Protein AF-A0A5M9JVW9-F1 (afdb_monomer_lite)

Sequence (69 aa):
MQKKLSVIRGGSQKYLLCLARLNFSEDDLVFESGIDPDIPGCALEMLEMVVTPEEGEAIQEALSCQIGD

Foldseek 3Di:
DVVVLVVPVCSVVVLLVVLVCQLPDDCPDPVCVPPDPCRNVVSVVVNPVPDDPVNVVVVVVVVVVVPDD

Radius of gyration: 14.28 Å; chains: 1; bounding box: 35×25×34 Å

InterPro domains:
  IPR048379 Rad26-like, C-terminal domain [PF21046] (1-62)

Organism: Monilinia fructicola (NCBI:txid3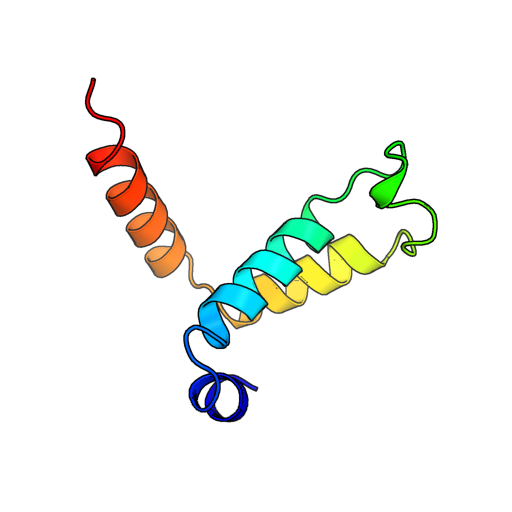8448)

pLDDT: mean 83.38, std 11.27, range [45.19, 95.44]

Structure (mmCIF, N/CA/C/O backbone):
data_AF-A0A5M9JVW9-F1
#
_entry.id   AF-A0A5M9JVW9-F1
#
loop_
_atom_site.group_PDB
_atom_site.id
_atom_site.type_symbol
_atom_site.label_atom_id
_atom_site.label_alt_id
_atom_site.label_comp_id
_atom_site.label_asym_id
_atom_site.label_entity_id
_atom_site.label_seq_id
_atom_site.pdbx_PDB_ins_code
_atom_site.Cartn_x
_atom_site.Cartn_y
_atom_site.Cartn_z
_atom_site.occupancy
_atom_site.B_iso_or_equiv
_atom_site.auth_seq_id
_atom_site.auth_comp_id
_atom_site.auth_asym_id
_atom_site.auth_atom_id
_atom_site.pdbx_PDB_model_num
ATOM 1 N N . MET A 1 1 ? -13.468 -5.949 5.905 1.00 76.81 1 MET A N 1
ATOM 2 C CA . MET A 1 1 ? -12.315 -6.862 5.729 1.00 76.81 1 MET A CA 1
ATOM 3 C C . MET A 1 1 ? -11.593 -7.158 7.050 1.00 76.81 1 MET A C 1
ATOM 5 O O . MET A 1 1 ? -11.401 -8.327 7.358 1.00 76.81 1 MET A O 1
ATOM 9 N N . GLN A 1 2 ? -11.310 -6.150 7.888 1.00 83.69 2 GLN A N 1
ATOM 10 C CA . GLN A 1 2 ? -10.567 -6.304 9.156 1.00 83.69 2 GLN A CA 1
ATOM 11 C C . GLN A 1 2 ? -11.103 -7.380 10.124 1.00 83.69 2 GLN A C 1
ATOM 13 O O . GLN A 1 2 ? -10.334 -8.209 10.596 1.00 83.69 2 GLN A O 1
ATOM 18 N N . LYS A 1 3 ? -12.426 -7.476 10.331 1.00 88.12 3 LYS A N 1
ATOM 19 C CA . LYS A 1 3 ? -13.039 -8.542 11.160 1.00 88.12 3 LYS A CA 1
ATOM 20 C C . LYS A 1 3 ? -12.754 -9.971 10.672 1.00 88.12 3 LYS A C 1
ATOM 22 O O . LYS A 1 3 ? -12.802 -10.908 11.455 1.00 88.12 3 LYS A O 1
ATOM 27 N N . LYS A 1 4 ? -12.512 -10.158 9.371 1.00 90.56 4 LYS A N 1
ATOM 28 C CA . LYS A 1 4 ? -12.130 -11.467 8.821 1.00 90.56 4 LYS A CA 1
ATOM 29 C C . LYS A 1 4 ? -10.642 -11.726 9.026 1.00 90.56 4 LYS A C 1
ATOM 31 O O . LYS A 1 4 ? -10.260 -12.853 9.285 1.00 90.56 4 LYS A O 1
ATOM 36 N N . LEU A 1 5 ? -9.809 -10.692 8.940 1.00 90.50 5 LEU A N 1
ATOM 37 C CA . LEU A 1 5 ? -8.367 -10.808 9.151 1.00 90.50 5 LEU A CA 1
ATOM 38 C C . LEU A 1 5 ? -8.010 -11.058 10.620 1.00 90.50 5 LEU A C 1
ATOM 40 O O . LEU A 1 5 ? -7.021 -11.732 10.888 1.00 90.50 5 LEU A O 1
ATOM 44 N N . SER A 1 6 ? -8.831 -10.592 11.567 1.00 89.88 6 SER A N 1
ATOM 45 C CA . SER A 1 6 ? -8.586 -10.763 13.005 1.00 89.88 6 SER A CA 1
ATOM 46 C C . SER A 1 6 ? -8.622 -12.218 13.486 1.00 89.88 6 SER A C 1
ATOM 48 O O . SER A 1 6 ? -8.097 -12.507 14.556 1.00 89.88 6 SER A O 1
ATOM 50 N N . VAL A 1 7 ? -9.218 -13.144 12.722 1.00 95.19 7 VAL A N 1
ATOM 51 C CA . VAL A 1 7 ? -9.209 -14.583 13.062 1.00 95.19 7 VAL A CA 1
ATOM 52 C C . VAL A 1 7 ? -7.875 -15.253 12.716 1.00 95.19 7 VAL A C 1
ATOM 54 O O . VAL A 1 7 ? -7.590 -16.355 13.178 1.00 95.19 7 VAL A O 1
ATOM 57 N N . ILE A 1 8 ? -7.043 -14.589 11.910 1.00 94.12 8 ILE A N 1
ATOM 58 C CA . ILE A 1 8 ? -5.706 -15.040 11.538 1.00 94.12 8 ILE A CA 1
ATOM 59 C C . ILE A 1 8 ? -4.716 -14.296 12.435 1.00 94.12 8 ILE A C 1
ATOM 61 O O . ILE A 1 8 ? -4.721 -13.066 12.484 1.00 94.12 8 ILE A O 1
ATOM 65 N N . ARG A 1 9 ? -3.818 -15.015 13.123 1.00 94.44 9 ARG A N 1
ATOM 66 C CA . ARG A 1 9 ? -2.755 -14.378 13.927 1.00 94.44 9 ARG A CA 1
ATOM 67 C C . ARG A 1 9 ? -1.977 -13.380 13.071 1.00 94.44 9 ARG A C 1
ATOM 69 O O . ARG A 1 9 ? -1.382 -13.782 12.074 1.00 94.44 9 ARG A O 1
ATOM 76 N N . GLY A 1 10 ? -1.979 -12.103 13.452 1.00 91.44 10 GLY A N 1
ATOM 77 C CA . GLY A 1 10 ? -1.323 -11.028 12.698 1.00 91.44 10 GLY A CA 1
ATOM 78 C C . GLY A 1 10 ? -1.911 -10.792 11.301 1.00 91.44 10 GLY A C 1
ATOM 79 O O . GLY A 1 10 ? -1.197 -10.332 10.418 1.00 91.44 10 GLY A O 1
ATOM 80 N N . GLY A 1 11 ? -3.170 -11.169 11.048 1.00 93.50 11 GLY A N 1
ATOM 81 C CA . GLY A 1 11 ? -3.807 -11.037 9.735 1.00 93.50 11 GLY A CA 1
ATOM 82 C C . GLY A 1 11 ? -3.896 -9.588 9.260 1.00 93.50 11 GLY A C 1
ATOM 83 O O . GLY A 1 11 ? -3.550 -9.311 8.117 1.00 93.50 11 GLY A O 1
ATOM 84 N N . SER A 1 12 ? -4.277 -8.663 10.144 1.00 90.19 12 SER A N 1
ATOM 85 C CA . SER A 1 12 ? -4.321 -7.228 9.828 1.00 90.19 12 SER A CA 1
ATOM 86 C C . SER A 1 12 ? -2.940 -6.667 9.482 1.00 90.19 12 SER A C 1
ATOM 88 O O . SER A 1 12 ? -2.802 -5.967 8.487 1.00 90.19 12 SER A O 1
ATOM 90 N N . GLN A 1 13 ? -1.898 -7.047 10.229 1.00 88.69 13 GLN A N 1
ATOM 91 C CA . GLN A 1 13 ? -0.519 -6.634 9.937 1.00 88.69 13 GLN A CA 1
ATOM 92 C C . GLN A 1 13 ? -0.012 -7.218 8.617 1.00 88.69 13 GLN A C 1
ATOM 94 O O . GLN A 1 13 ? 0.545 -6.492 7.805 1.00 88.69 13 GLN A O 1
ATOM 99 N N . LYS A 1 14 ? -0.246 -8.513 8.362 1.00 93.50 14 LYS A N 1
ATOM 100 C CA . LYS A 1 14 ? 0.107 -9.139 7.078 1.00 93.50 14 LYS A CA 1
ATOM 101 C C . LYS A 1 14 ? -0.569 -8.442 5.901 1.00 93.50 14 LYS A C 1
ATOM 103 O O . LYS A 1 14 ? 0.076 -8.210 4.891 1.00 93.50 14 LYS A O 1
ATOM 108 N N . TYR A 1 15 ? -1.847 -8.107 6.047 1.00 92.81 15 TYR A N 1
ATOM 109 C CA . TYR A 1 15 ? -2.601 -7.389 5.027 1.00 92.81 15 TYR A CA 1
ATOM 110 C C . TYR A 1 15 ? -1.989 -6.016 4.723 1.00 92.81 15 TYR A C 1
ATOM 112 O O . TYR A 1 15 ? -1.726 -5.724 3.561 1.00 92.81 15 TYR A O 1
ATOM 120 N N . LEU A 1 16 ? -1.688 -5.222 5.756 1.00 91.56 16 LEU A N 1
ATOM 121 C CA . LEU A 1 16 ? -1.044 -3.915 5.592 1.00 91.56 16 LEU A CA 1
ATOM 122 C C . LEU A 1 16 ? 0.343 -4.028 4.946 1.00 91.56 16 LEU A C 1
ATOM 124 O O . LEU A 1 16 ? 0.645 -3.283 4.022 1.00 91.56 16 LEU A O 1
ATOM 128 N N . LEU A 1 17 ? 1.158 -5.000 5.367 1.00 91.25 17 LEU A N 1
ATOM 129 C CA . LEU A 1 17 ? 2.480 -5.238 4.778 1.00 91.25 17 LEU A CA 1
ATOM 130 C C . LEU A 1 17 ? 2.395 -5.648 3.303 1.00 91.25 17 LEU A C 1
ATOM 132 O O . LEU A 1 17 ? 3.212 -5.210 2.500 1.00 91.25 17 LEU A O 1
ATOM 136 N N . CYS A 1 18 ? 1.425 -6.485 2.933 1.00 93.06 18 CYS A N 1
ATOM 137 C CA . CYS A 1 18 ? 1.216 -6.867 1.539 1.00 93.06 18 CYS A CA 1
ATOM 138 C C . CYS A 1 18 ? 0.803 -5.671 0.677 1.00 93.06 18 CYS A C 1
ATOM 140 O O . CYS A 1 18 ? 1.363 -5.502 -0.400 1.00 93.06 18 CYS A O 1
ATOM 142 N N . LEU A 1 19 ? -0.127 -4.837 1.151 1.00 93.38 19 LEU A N 1
ATOM 143 C CA . LEU A 1 19 ? -0.519 -3.629 0.427 1.00 93.38 19 LEU A CA 1
ATOM 144 C C . LEU A 1 19 ? 0.636 -2.638 0.298 1.00 93.38 19 LEU A C 1
ATOM 146 O O . LEU A 1 19 ? 0.862 -2.129 -0.790 1.00 93.38 19 LEU A O 1
ATOM 150 N N . ALA A 1 20 ? 1.407 -2.412 1.365 1.00 91.75 20 ALA A N 1
ATOM 151 C CA . ALA A 1 20 ? 2.582 -1.548 1.308 1.00 91.75 20 ALA A CA 1
ATOM 152 C C . ALA A 1 20 ? 3.589 -2.049 0.263 1.00 91.75 20 ALA A C 1
ATOM 154 O O . ALA A 1 20 ? 4.054 -1.274 -0.562 1.00 91.75 20 ALA A O 1
ATOM 155 N N . ARG A 1 21 ? 3.872 -3.358 0.235 1.00 91.56 21 ARG A N 1
ATOM 156 C CA . ARG A 1 21 ? 4.767 -3.946 -0.772 1.00 91.56 21 ARG A CA 1
ATOM 157 C C . ARG A 1 21 ? 4.258 -3.778 -2.203 1.00 91.56 21 ARG A C 1
ATOM 159 O O . ARG A 1 21 ? 5.073 -3.546 -3.077 1.00 91.56 21 ARG A O 1
ATOM 166 N N . LEU A 1 22 ? 2.949 -3.896 -2.434 1.00 92.50 22 LEU A N 1
ATOM 167 C CA . LEU A 1 22 ? 2.353 -3.662 -3.755 1.00 92.50 22 LEU A CA 1
ATOM 168 C C . LEU A 1 22 ? 2.360 -2.179 -4.141 1.00 92.50 22 LEU A C 1
ATOM 170 O O . LEU A 1 22 ? 2.574 -1.854 -5.295 1.00 92.50 22 LEU A O 1
ATOM 174 N N . ASN A 1 23 ? 2.139 -1.273 -3.190 1.00 92.62 23 ASN A N 1
ATOM 175 C CA . ASN A 1 23 ? 2.181 0.166 -3.449 1.00 92.62 23 ASN A CA 1
ATOM 176 C C . ASN A 1 23 ? 3.591 0.656 -3.822 1.00 92.62 23 ASN A C 1
ATOM 178 O O . ASN A 1 23 ? 3.740 1.599 -4.589 1.00 92.62 23 ASN A O 1
ATOM 182 N N . PHE A 1 24 ? 4.622 0.025 -3.260 1.00 90.06 24 PHE A N 1
ATOM 183 C CA . PHE A 1 24 ? 6.025 0.366 -3.500 1.00 90.06 24 PHE A CA 1
ATOM 184 C C . PHE A 1 24 ? 6.733 -0.623 -4.436 1.00 90.06 24 PHE A C 1
ATOM 186 O O . PHE A 1 24 ? 7.960 -0.677 -4.416 1.00 90.06 24 PHE A O 1
ATOM 193 N N . SER A 1 25 ? 5.991 -1.418 -5.214 1.00 88.62 25 SER A N 1
ATOM 194 C CA . SER A 1 25 ? 6.600 -2.265 -6.240 1.00 88.62 25 SER A CA 1
ATOM 195 C C . SER A 1 25 ? 7.103 -1.409 -7.402 1.00 88.62 25 SER A C 1
ATOM 197 O O . SER A 1 25 ? 6.393 -0.518 -7.867 1.00 88.62 25 SER A O 1
ATOM 199 N N . GLU A 1 26 ? 8.312 -1.690 -7.867 1.00 79.00 26 GLU A N 1
ATOM 200 C CA . GLU A 1 26 ? 8.996 -1.052 -8.984 1.00 79.00 26 GLU A CA 1
ATOM 201 C C . GLU A 1 26 ? 8.935 -1.956 -10.230 1.00 79.00 26 GLU A C 1
ATOM 203 O O . GLU A 1 26 ? 9.284 -3.136 -10.192 1.00 79.00 26 GLU A O 1
ATOM 208 N N . ASP A 1 27 ? 8.564 -1.391 -11.380 1.00 67.75 27 ASP A N 1
ATOM 209 C CA . ASP A 1 27 ? 8.349 -2.153 -12.625 1.00 67.75 27 ASP A CA 1
ATOM 210 C C . ASP A 1 27 ? 9.590 -2.932 -13.126 1.00 67.75 27 ASP A C 1
ATOM 212 O O . ASP A 1 27 ? 9.462 -3.891 -13.891 1.00 67.75 27 ASP A O 1
ATOM 216 N N . ASP A 1 28 ? 10.796 -2.559 -12.682 1.00 66.88 28 ASP A N 1
ATOM 217 C CA . ASP A 1 28 ? 12.074 -3.097 -13.168 1.00 66.88 28 ASP A CA 1
ATOM 218 C C . ASP A 1 28 ? 12.655 -4.246 -12.312 1.00 66.88 28 ASP A C 1
ATOM 220 O O . ASP A 1 28 ? 13.774 -4.715 -12.561 1.00 66.88 28 ASP A O 1
ATOM 224 N N . LEU A 1 29 ? 11.921 -4.750 -11.310 1.00 73.44 29 LEU A N 1
ATOM 225 C CA . LEU A 1 29 ? 12.390 -5.833 -10.438 1.00 73.44 29 LEU A CA 1
ATOM 226 C C . LEU A 1 29 ? 11.822 -7.209 -10.829 1.00 73.44 29 LEU A C 1
ATOM 228 O O . LEU A 1 29 ? 10.632 -7.401 -11.061 1.00 73.44 29 LEU A O 1
ATOM 232 N N . VAL A 1 30 ? 12.681 -8.239 -10.821 1.00 71.31 30 VAL A N 1
ATOM 233 C CA . VAL A 1 30 ? 12.335 -9.615 -11.251 1.00 71.31 30 VAL A CA 1
ATOM 234 C C . VAL A 1 30 ? 11.130 -10.193 -10.497 1.00 71.31 30 VAL A C 1
ATOM 236 O O . VAL A 1 30 ? 10.323 -10.917 -11.080 1.00 71.31 30 VAL A O 1
ATOM 239 N N . PHE A 1 31 ? 10.988 -9.874 -9.209 1.00 68.81 31 PHE A N 1
ATOM 240 C CA . PHE A 1 31 ? 9.889 -10.377 -8.377 1.00 68.81 31 PHE A CA 1
ATOM 241 C C . PHE A 1 31 ? 8.535 -9.728 -8.670 1.00 68.81 31 PHE A C 1
ATOM 243 O O . PHE A 1 31 ? 7.513 -10.264 -8.246 1.00 68.81 31 P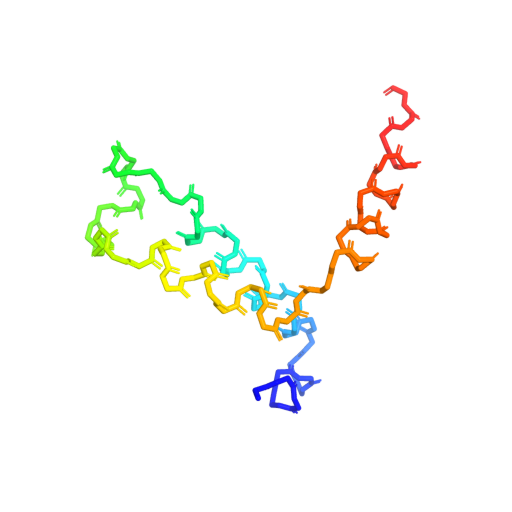HE A O 1
ATOM 250 N N . GLU A 1 32 ? 8.536 -8.608 -9.383 1.00 78.44 32 GLU A N 1
ATOM 251 C CA . GLU A 1 32 ? 7.351 -7.802 -9.680 1.00 78.44 32 GLU A CA 1
ATOM 252 C C . GLU A 1 32 ? 6.966 -7.915 -11.162 1.00 78.44 32 GLU A C 1
ATOM 254 O O . GLU A 1 32 ? 5.916 -7.433 -11.583 1.00 78.44 32 GLU A O 1
ATOM 259 N N . SER A 1 33 ? 7.746 -8.688 -11.932 1.00 78.75 33 SER A N 1
ATOM 260 C CA . SER A 1 33 ? 7.402 -9.077 -13.295 1.00 78.75 33 SER A CA 1
ATOM 261 C C . SER A 1 33 ? 6.019 -9.745 -13.349 1.00 78.75 33 SER A C 1
ATOM 263 O O . SER A 1 33 ? 5.780 -10.811 -12.779 1.00 78.75 33 SER A O 1
ATOM 265 N N . GLY A 1 34 ? 5.088 -9.095 -14.049 1.00 83.50 34 GLY A N 1
ATOM 266 C CA . GLY A 1 34 ? 3.708 -9.562 -14.202 1.00 83.50 34 GLY A CA 1
ATOM 267 C C . GLY A 1 34 ? 2.697 -8.943 -13.235 1.00 83.50 34 GLY A C 1
ATOM 268 O O . GLY A 1 34 ? 1.522 -9.308 -13.303 1.00 83.50 34 GLY A O 1
ATOM 269 N N . ILE A 1 35 ? 3.112 -8.016 -12.369 1.00 89.38 35 ILE A N 1
ATOM 270 C CA . ILE A 1 35 ? 2.182 -7.108 -11.694 1.00 89.38 35 ILE A CA 1
ATOM 271 C C . ILE A 1 35 ? 1.726 -6.059 -12.714 1.00 89.38 35 ILE A C 1
ATOM 273 O O . ILE A 1 35 ? 2.527 -5.534 -13.483 1.00 89.38 35 ILE A O 1
ATOM 277 N N . ASP A 1 36 ? 0.418 -5.817 -12.767 1.00 91.06 36 ASP A N 1
ATOM 278 C CA . ASP A 1 36 ? -0.161 -4.801 -13.644 1.00 91.06 36 ASP A CA 1
ATOM 279 C C . ASP A 1 36 ? 0.200 -3.394 -13.118 1.00 91.06 36 ASP A C 1
ATOM 281 O O . ASP A 1 36 ? 0.106 -3.178 -11.904 1.00 91.06 36 ASP A O 1
ATOM 285 N N . PRO A 1 37 ? 0.614 -2.448 -13.985 1.00 89.06 37 PRO A N 1
ATOM 286 C CA . PRO A 1 37 ? 1.060 -1.113 -13.575 1.00 89.06 37 PRO A CA 1
ATOM 287 C C . PRO A 1 37 ? 0.003 -0.293 -12.819 1.00 89.06 37 PRO A C 1
ATOM 289 O O . PRO A 1 37 ? 0.359 0.657 -12.124 1.00 89.06 37 PRO A O 1
ATOM 292 N N . ASP A 1 38 ? -1.282 -0.652 -12.895 1.00 92.88 38 ASP A N 1
ATOM 293 C CA . ASP A 1 38 ? -2.342 0.027 -12.140 1.00 92.88 38 ASP A CA 1
ATOM 294 C C . ASP A 1 38 ? -2.438 -0.457 -10.672 1.00 92.88 38 ASP A C 1
ATOM 296 O O . ASP A 1 38 ? -3.043 0.199 -9.816 1.00 92.88 38 ASP A O 1
ATOM 300 N N . ILE A 1 39 ? -1.827 -1.601 -10.339 1.00 93.75 39 ILE A N 1
ATOM 301 C CA . ILE A 1 39 ? -1.940 -2.250 -9.020 1.00 93.75 39 ILE A CA 1
ATOM 302 C C . ILE A 1 39 ? -1.344 -1.424 -7.872 1.00 93.75 39 ILE A C 1
ATOM 304 O O . ILE A 1 39 ? -1.991 -1.383 -6.818 1.00 93.75 39 ILE A O 1
ATOM 308 N N . PRO A 1 40 ? -0.182 -0.751 -8.013 1.00 93.31 40 PRO A N 1
ATOM 309 C CA . PRO A 1 40 ? 0.341 0.122 -6.964 1.00 93.31 40 PRO A CA 1
ATOM 310 C C . PRO A 1 40 ? -0.658 1.210 -6.555 1.00 93.31 40 PRO A C 1
ATOM 312 O O . PRO A 1 40 ? -0.904 1.406 -5.365 1.00 93.31 40 PRO A O 1
ATOM 315 N N . GLY A 1 41 ? -1.325 1.837 -7.532 1.00 93.38 41 GLY A N 1
ATOM 316 C CA . GLY A 1 41 ? -2.359 2.844 -7.284 1.00 93.38 41 GLY A CA 1
ATOM 317 C C . GLY A 1 41 ? -3.562 2.280 -6.524 1.00 93.38 41 GLY A C 1
ATOM 318 O O . GLY A 1 41 ? -3.992 2.855 -5.525 1.00 93.38 41 GLY A O 1
ATOM 319 N N . CYS A 1 42 ? -4.059 1.103 -6.916 1.00 95.44 42 CYS A N 1
ATOM 320 C CA . CYS A 1 42 ? -5.127 0.429 -6.170 1.00 95.44 42 CYS A CA 1
ATOM 321 C C . CYS A 1 42 ? -4.702 0.069 -4.735 1.00 95.44 42 CYS A C 1
ATOM 323 O O . CYS A 1 42 ? -5.504 0.150 -3.800 1.00 95.44 42 CYS A O 1
ATOM 325 N N . ALA A 1 43 ? -3.447 -0.346 -4.540 1.00 94.81 43 ALA A N 1
ATOM 326 C CA . ALA A 1 43 ? -2.918 -0.660 -3.219 1.00 94.81 43 ALA A CA 1
ATOM 327 C C . ALA A 1 43 ? -2.842 0.587 -2.324 1.00 94.81 43 ALA A C 1
ATOM 329 O O . ALA A 1 43 ? -3.162 0.484 -1.136 1.00 94.81 43 ALA A O 1
ATOM 330 N N . LEU A 1 44 ? -2.496 1.751 -2.889 1.00 93.75 44 LEU A N 1
ATOM 331 C CA . LEU A 1 44 ? -2.516 3.037 -2.191 1.00 93.75 44 LEU A CA 1
ATOM 332 C C . LEU A 1 44 ? -3.913 3.383 -1.677 1.00 93.75 44 LEU A C 1
ATOM 334 O O . LEU A 1 44 ? -4.082 3.598 -0.478 1.00 93.75 44 LEU A O 1
ATOM 338 N N . GLU A 1 45 ? -4.925 3.345 -2.549 1.00 94.31 45 GLU A N 1
ATOM 339 C CA . GLU A 1 45 ? -6.317 3.627 -2.167 1.00 94.31 45 GLU A CA 1
ATOM 340 C C . GLU A 1 45 ? -6.772 2.719 -1.010 1.00 94.31 45 GLU A C 1
ATOM 342 O O . GLU A 1 45 ? -7.457 3.139 -0.075 1.00 94.31 45 GLU A O 1
ATOM 347 N N . MET A 1 46 ? -6.355 1.449 -1.030 1.00 93.50 46 MET A N 1
ATOM 348 C CA . MET A 1 46 ? -6.668 0.492 0.031 1.00 93.50 46 MET A CA 1
ATOM 349 C C . MET A 1 46 ? -5.918 0.738 1.342 1.00 93.50 4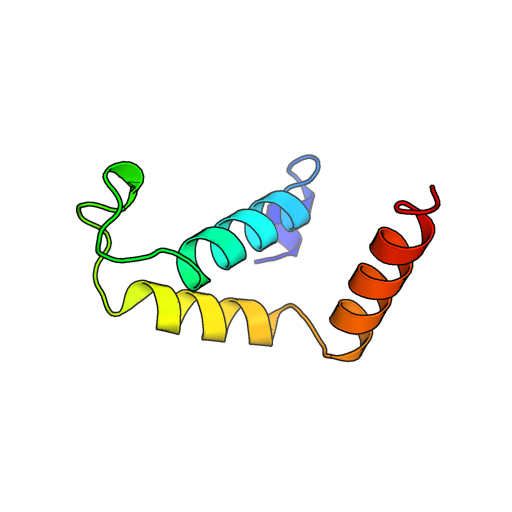6 MET A C 1
ATOM 351 O O . MET A 1 46 ? -6.455 0.396 2.401 1.00 93.50 46 MET A O 1
ATOM 355 N N . LEU A 1 47 ? -4.708 1.297 1.295 1.00 91.38 47 LEU A N 1
ATOM 356 C CA . LEU A 1 47 ? -3.956 1.710 2.481 1.00 91.38 47 LEU A CA 1
ATOM 357 C C . LEU A 1 47 ? -4.601 2.929 3.137 1.00 91.38 47 LEU A C 1
ATOM 359 O O . LEU A 1 47 ? -4.826 2.905 4.344 1.00 91.38 47 LEU A O 1
ATOM 363 N N . GLU A 1 48 ? -4.975 3.936 2.350 1.00 90.06 48 GLU A N 1
ATOM 364 C CA . GLU A 1 48 ? -5.611 5.169 2.838 1.00 90.06 48 GLU A CA 1
ATOM 365 C C . GLU A 1 48 ? -6.961 4.906 3.527 1.00 90.06 48 GLU A C 1
ATOM 367 O O . GLU A 1 48 ? -7.343 5.600 4.466 1.00 90.06 48 GLU A O 1
ATOM 372 N N . MET A 1 49 ? -7.679 3.853 3.123 1.00 89.06 49 MET A N 1
ATOM 373 C CA . MET A 1 49 ? -8.917 3.426 3.791 1.00 89.06 49 MET A CA 1
ATOM 374 C C . MET A 1 49 ? -8.705 2.780 5.171 1.00 89.06 49 MET A C 1
ATOM 376 O O . MET A 1 49 ? -9.680 2.555 5.896 1.00 89.06 49 MET A O 1
ATOM 380 N N . VAL A 1 50 ? -7.478 2.373 5.502 1.00 83.62 50 VAL A N 1
ATOM 381 C CA . VAL A 1 50 ? -7.176 1.543 6.681 1.00 83.62 50 VAL A CA 1
ATOM 382 C C . VAL A 1 50 ? -6.180 2.208 7.625 1.00 83.62 50 VAL A C 1
ATOM 384 O O . VAL A 1 50 ? -6.169 1.834 8.791 1.00 83.62 50 VAL A O 1
ATOM 387 N N . VAL A 1 51 ? -5.382 3.158 7.139 1.00 80.19 51 VAL A N 1
ATOM 388 C CA . VAL A 1 51 ? -4.377 3.887 7.915 1.00 80.19 51 VAL A CA 1
ATOM 389 C C . VAL A 1 51 ? -4.740 5.364 7.930 1.00 80.19 51 VAL A C 1
ATOM 391 O O . VAL A 1 51 ? -4.820 5.991 6.874 1.00 80.19 51 VAL A O 1
ATOM 394 N N . THR A 1 52 ? -4.937 5.928 9.120 1.00 80.75 52 THR A N 1
ATOM 395 C CA . THR A 1 52 ? -5.055 7.386 9.271 1.00 80.75 52 THR A CA 1
ATOM 396 C C . THR A 1 52 ? -3.671 8.033 9.426 1.00 80.75 52 THR A C 1
ATOM 398 O O . THR A 1 52 ? -2.717 7.350 9.814 1.00 80.75 52 THR A O 1
ATOM 401 N N . PRO A 1 53 ? -3.518 9.342 9.148 1.00 75.56 53 PRO A N 1
ATOM 402 C CA . PRO A 1 53 ? -2.256 10.050 9.375 1.00 75.56 53 PRO A CA 1
ATOM 403 C C . PRO A 1 53 ? -1.704 9.853 10.795 1.00 75.56 53 PRO A C 1
ATOM 405 O O . PRO A 1 53 ? -0.516 9.595 10.964 1.00 75.56 53 PRO A O 1
ATOM 408 N N . GLU A 1 54 ? -2.579 9.869 11.802 1.00 78.81 54 GLU A N 1
ATOM 409 C CA . GLU A 1 54 ? -2.217 9.685 13.211 1.00 78.81 54 GLU A CA 1
ATOM 410 C C . GLU A 1 54 ? -1.686 8.268 13.496 1.00 78.81 54 GLU A C 1
A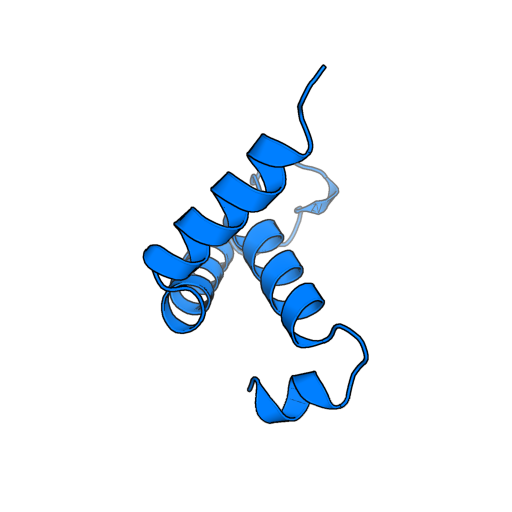TOM 412 O O . GLU A 1 54 ? -0.756 8.085 14.282 1.00 78.81 54 GLU A O 1
ATOM 417 N N . GLU A 1 55 ? -2.247 7.246 12.842 1.00 74.62 55 GLU A N 1
ATOM 418 C CA . GLU A 1 55 ? -1.737 5.873 12.933 1.00 74.62 55 GLU A CA 1
ATOM 419 C C . GLU A 1 55 ? -0.371 5.735 12.246 1.00 74.62 55 GLU A C 1
ATOM 421 O O . GLU A 1 55 ? 0.493 5.002 12.733 1.00 74.62 55 GLU A O 1
ATOM 426 N N . GLY A 1 56 ? -0.151 6.465 11.149 1.00 71.81 56 GLY A N 1
ATOM 427 C CA . GLY A 1 56 ? 1.146 6.558 10.479 1.00 71.81 56 GLY A CA 1
ATOM 428 C C . GLY A 1 56 ? 2.227 7.177 11.371 1.00 71.81 56 GLY A C 1
ATOM 429 O O . GLY A 1 56 ? 3.314 6.609 11.503 1.00 71.81 56 GLY A O 1
ATOM 430 N N . GLU A 1 57 ? 1.912 8.290 12.038 1.00 77.69 57 GLU A N 1
ATOM 431 C CA . GLU A 1 57 ? 2.807 8.959 12.993 1.00 77.69 57 GLU A CA 1
ATOM 432 C C . GLU A 1 57 ? 3.172 8.039 14.166 1.00 77.69 57 GLU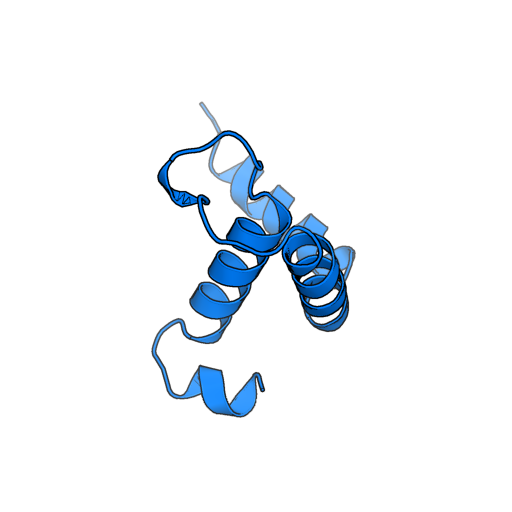 A C 1
ATOM 434 O O . GLU A 1 57 ? 4.350 7.886 14.491 1.00 77.69 57 GLU A O 1
ATOM 439 N N . ALA A 1 58 ? 2.193 7.333 14.739 1.00 75.69 58 ALA A N 1
ATOM 440 C CA . 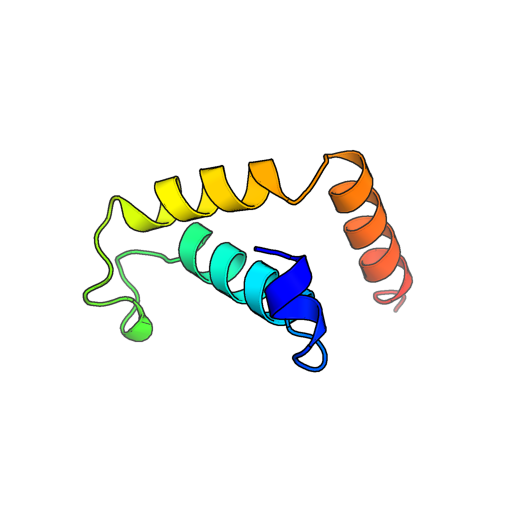ALA A 1 58 ? 2.434 6.389 15.830 1.00 75.69 58 ALA A CA 1
ATOM 441 C C . ALA A 1 58 ? 3.368 5.229 15.425 1.00 75.69 58 ALA A C 1
ATOM 443 O O . ALA A 1 58 ? 4.192 4.776 16.225 1.00 75.69 58 ALA A O 1
ATOM 444 N N . ILE A 1 59 ? 3.271 4.743 14.180 1.00 73.50 59 ILE A N 1
ATOM 445 C CA . ILE A 1 59 ? 4.182 3.719 13.643 1.00 73.50 59 ILE A CA 1
ATOM 446 C C . ILE A 1 59 ? 5.596 4.287 13.484 1.00 73.50 59 ILE A C 1
ATOM 448 O O . ILE A 1 59 ? 6.570 3.619 13.847 1.00 73.50 59 ILE A O 1
ATOM 452 N N . GLN A 1 60 ? 5.718 5.510 12.964 1.00 74.50 60 GLN A N 1
ATOM 453 C CA . GLN A 1 60 ? 7.006 6.178 12.796 1.00 74.50 60 GLN A CA 1
ATOM 454 C C . GLN A 1 60 ? 7.692 6.425 14.144 1.00 74.50 60 GLN A C 1
ATOM 456 O O . GLN A 1 60 ? 8.883 6.135 14.271 1.00 74.50 60 GLN A O 1
ATOM 461 N N . GLU A 1 61 ? 6.964 6.892 15.160 1.00 78.94 61 GLU A N 1
ATOM 462 C CA . GLU A 1 61 ? 7.490 7.067 16.519 1.00 78.94 61 GLU A CA 1
ATOM 463 C C . GLU A 1 61 ? 7.948 5.736 17.125 1.00 78.94 61 GLU A C 1
ATOM 465 O O . GLU A 1 61 ? 9.064 5.639 17.640 1.00 78.94 61 GLU A O 1
ATOM 470 N N . ALA A 1 62 ? 7.137 4.679 17.007 1.00 75.38 62 ALA A N 1
ATOM 471 C CA . ALA A 1 62 ? 7.471 3.361 17.541 1.00 75.38 62 ALA A CA 1
ATOM 472 C C . ALA A 1 62 ? 8.737 2.762 16.902 1.00 75.38 62 ALA A C 1
ATOM 474 O O . ALA A 1 62 ? 9.542 2.143 17.600 1.00 75.38 62 ALA A O 1
ATOM 475 N N . LEU A 1 63 ? 8.932 2.956 15.593 1.00 73.44 63 LEU A N 1
ATOM 476 C CA . LEU A 1 63 ? 10.140 2.527 14.882 1.00 73.44 63 LEU A CA 1
ATOM 477 C C . LEU A 1 63 ? 11.344 3.414 15.220 1.00 73.44 63 LEU A C 1
ATOM 479 O O . LEU A 1 63 ? 12.439 2.902 15.429 1.00 73.44 63 LEU A O 1
ATOM 483 N N . SER A 1 64 ? 11.147 4.727 15.343 1.00 76.62 64 SER A N 1
ATOM 484 C CA . SER A 1 64 ? 12.223 5.674 15.667 1.00 76.62 64 SER A CA 1
ATOM 485 C C . SER A 1 64 ? 12.747 5.487 17.094 1.00 76.62 64 SER A C 1
ATOM 487 O O . SER A 1 64 ? 13.946 5.603 17.324 1.00 76.62 64 SER A O 1
ATOM 489 N N . CYS A 1 65 ? 11.891 5.108 18.050 1.00 60.94 65 CYS A N 1
ATOM 490 C CA . CYS A 1 65 ? 12.323 4.717 19.395 1.00 60.94 65 CYS A CA 1
ATOM 491 C C . CYS A 1 65 ? 13.088 3.381 19.442 1.00 60.94 65 CYS A C 1
ATOM 493 O O . CYS A 1 65 ? 13.750 3.109 20.441 1.00 60.94 65 CYS A O 1
ATOM 495 N N . GLN A 1 66 ? 12.995 2.537 18.408 1.00 55.72 66 GLN A N 1
ATOM 496 C CA . GLN A 1 66 ? 13.718 1.260 18.323 1.00 55.72 66 GLN A CA 1
ATOM 497 C C . GLN A 1 66 ? 15.053 1.361 17.572 1.00 55.72 66 GLN A C 1
ATOM 499 O O . GLN A 1 66 ? 15.885 0.469 17.720 1.00 55.72 66 GLN A O 1
ATOM 504 N N . ILE A 1 67 ? 15.286 2.434 16.810 1.00 57.81 67 ILE A N 1
ATOM 505 C CA . ILE A 1 67 ? 16.549 2.703 16.097 1.00 57.81 67 ILE A CA 1
ATOM 506 C C . ILE A 1 67 ? 17.369 3.729 16.899 1.00 57.81 67 ILE A C 1
ATOM 508 O O . ILE A 1 67 ? 17.781 4.773 16.402 1.00 57.81 67 ILE A O 1
ATOM 512 N N . GLY A 1 68 ? 17.541 3.448 18.190 1.00 59.97 68 GLY A N 1
ATOM 513 C CA . GLY A 1 68 ? 18.442 4.168 19.085 1.00 59.97 68 GLY A CA 1
ATOM 514 C C . GLY A 1 68 ? 19.692 3.340 19.372 1.00 59.97 68 GLY A C 1
ATOM 515 O O . GLY A 1 68 ? 19.732 2.681 20.408 1.00 59.97 68 GLY A O 1
ATOM 516 N N . ASP A 1 69 ? 20.612 3.315 18.401 1.00 45.19 69 ASP A N 1
ATOM 517 C CA . ASP A 1 69 ? 22.092 3.390 18.484 1.00 45.19 69 ASP A CA 1
ATOM 518 C C . ASP A 1 69 ? 22.711 3.120 17.096 1.00 45.19 69 ASP A C 1
ATOM 520 O O . ASP A 1 69 ? 22.438 2.046 16.507 1.00 45.19 69 ASP A O 1
#

Secondary structure (DSSP, 8-state):
-HHHHTTSTTHHHHHHHHHHHHHT--TTSGGGTT--TTHHHHHHHHHHTT--HHHHHHHHHHHHTT---